Protein AF-A0A9X8VGJ8-F1 (afdb_monomer_lite)

Structure (mmCIF, N/CA/C/O backbone):
data_AF-A0A9X8VGJ8-F1
#
_entry.id   AF-A0A9X8VGJ8-F1
#
loop_
_atom_site.group_PDB
_atom_site.id
_atom_site.type_symbol
_atom_site.label_atom_id
_atom_site.label_alt_id
_atom_site.label_comp_id
_atom_site.label_asym_id
_atom_site.label_entity_id
_atom_site.label_seq_id
_atom_site.pdbx_PDB_ins_code
_atom_site.Cartn_x
_atom_site.Cartn_y
_atom_site.Cartn_z
_atom_site.occupancy
_atom_site.B_iso_or_equiv
_atom_site.auth_seq_id
_atom_site.auth_comp_id
_atom_site.auth_asym_id
_atom_site.auth_atom_id
_atom_site.pdbx_PDB_model_num
ATOM 1 N N . MET A 1 1 ? 2.214 6.310 29.631 1.00 64.81 1 MET A N 1
ATOM 2 C CA . MET A 1 1 ? 1.521 5.006 29.711 1.00 64.81 1 MET A CA 1
ATOM 3 C C . MET A 1 1 ? 2.433 3.961 29.096 1.00 64.81 1 MET A C 1
ATOM 5 O O . MET A 1 1 ? 3.035 4.258 28.072 1.00 64.81 1 MET A O 1
ATOM 9 N N . ALA A 1 2 ? 2.608 2.806 29.738 1.00 85.56 2 ALA A N 1
ATOM 10 C CA . ALA A 1 2 ? 3.353 1.699 29.140 1.00 85.56 2 ALA A CA 1
ATOM 11 C C . ALA A 1 2 ? 2.521 1.078 28.006 1.00 85.56 2 ALA A C 1
ATOM 13 O O . ALA A 1 2 ? 1.296 1.020 28.109 1.00 85.56 2 ALA A O 1
ATOM 14 N N . TYR A 1 3 ? 3.177 0.649 26.930 1.00 93.31 3 TYR A N 1
ATOM 15 C CA . TYR A 1 3 ? 2.526 -0.072 25.838 1.00 93.31 3 TYR A CA 1
ATOM 16 C C . TYR A 1 3 ? 1.927 -1.393 26.347 1.00 93.31 3 TYR A C 1
ATOM 18 O O . TYR A 1 3 ? 2.556 -2.094 27.139 1.00 93.31 3 TYR A O 1
ATOM 26 N N . THR A 1 4 ? 0.728 -1.736 25.873 1.00 94.81 4 THR A N 1
ATOM 27 C CA . THR A 1 4 ? 0.094 -3.040 26.097 1.00 94.81 4 THR A CA 1
ATOM 28 C C . THR A 1 4 ? -0.448 -3.576 24.779 1.00 94.81 4 THR A C 1
ATOM 30 O O . THR A 1 4 ? -1.025 -2.826 23.993 1.00 94.81 4 THR A O 1
ATOM 33 N N . THR A 1 5 ? -0.276 -4.876 24.540 1.00 94.94 5 THR A N 1
ATOM 34 C CA . THR A 1 5 ? -0.830 -5.553 23.359 1.00 94.94 5 THR A CA 1
ATOM 35 C C . THR A 1 5 ? -2.348 -5.703 23.440 1.00 94.94 5 THR A C 1
ATOM 37 O O . THR A 1 5 ? -3.003 -5.766 22.406 1.00 94.94 5 THR A O 1
ATOM 40 N N . PHE A 1 6 ? -2.915 -5.749 24.651 1.00 95.50 6 PHE A N 1
ATOM 41 C CA . PHE A 1 6 ? -4.356 -5.830 24.871 1.00 95.50 6 PHE A CA 1
ATOM 42 C C . PHE A 1 6 ? -4.747 -5.069 26.141 1.00 95.50 6 PHE A C 1
ATOM 44 O O . PHE A 1 6 ? -4.444 -5.483 27.264 1.00 95.50 6 PHE A O 1
ATOM 51 N N . SER A 1 7 ? -5.430 -3.936 25.979 1.00 95.06 7 SER A N 1
ATOM 52 C CA . SER A 1 7 ? -5.953 -3.172 27.114 1.00 95.06 7 SER A CA 1
ATOM 53 C C . SER A 1 7 ? -7.246 -3.792 27.652 1.00 95.06 7 SER A C 1
ATOM 55 O O . SER A 1 7 ? -8.221 -3.946 26.919 1.00 95.06 7 SER A O 1
ATOM 57 N N . GLN A 1 8 ? -7.279 -4.100 28.952 1.00 94.88 8 GLN A N 1
ATOM 58 C CA . GLN A 1 8 ? -8.460 -4.662 29.625 1.00 94.88 8 GLN A CA 1
ATOM 59 C C . GLN A 1 8 ? -9.544 -3.610 29.925 1.00 94.88 8 GLN A C 1
ATOM 61 O O . GLN A 1 8 ? -10.682 -3.961 30.235 1.00 94.88 8 GLN A O 1
ATOM 66 N N . THR A 1 9 ? -9.213 -2.319 29.832 1.00 94.50 9 THR A N 1
ATOM 67 C CA . THR A 1 9 ? -10.160 -1.227 30.072 1.00 94.50 9 THR A CA 1
ATOM 68 C C . THR A 1 9 ? -11.152 -1.130 28.917 1.00 94.50 9 THR A C 1
ATOM 70 O O . THR A 1 9 ? -10.761 -0.946 27.762 1.00 94.50 9 THR A O 1
ATOM 73 N N . LYS A 1 10 ? -12.450 -1.210 29.227 1.00 95.50 10 LYS A N 1
ATOM 74 C CA . LYS A 1 10 ? -13.520 -0.951 28.258 1.00 95.50 10 LYS A CA 1
ATOM 75 C C . LYS A 1 10 ? -13.559 0.545 27.932 1.00 95.50 10 LYS A C 1
ATOM 77 O O . LYS A 1 10 ? -13.861 1.348 28.809 1.00 95.50 10 LYS A O 1
ATOM 82 N N . ASN A 1 11 ? -13.299 0.899 26.679 1.00 95.50 11 ASN A N 1
ATOM 83 C CA . ASN A 1 11 ? -13.328 2.269 26.169 1.00 95.50 11 ASN A CA 1
ATOM 84 C C . ASN A 1 11 ? -14.272 2.401 24.959 1.00 95.50 11 ASN A C 1
ATOM 86 O O . ASN A 1 11 ? -14.650 1.401 2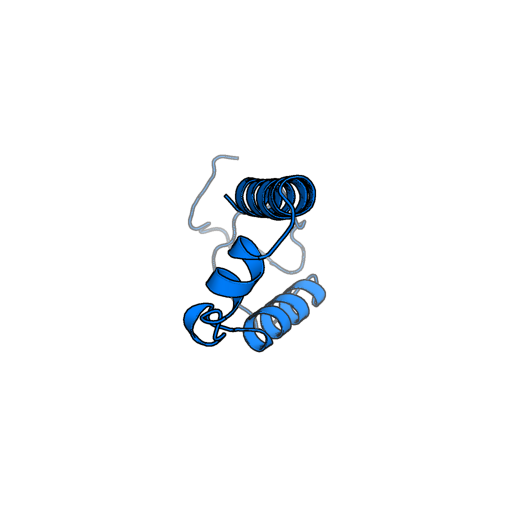4.347 1.00 95.50 11 ASN A O 1
ATOM 90 N N . ASP A 1 12 ? -14.664 3.635 24.627 1.00 96.25 12 ASP A N 1
ATOM 91 C CA . ASP A 1 12 ? -15.393 3.942 23.391 1.00 96.25 12 ASP A CA 1
ATOM 92 C C . ASP A 1 12 ? -14.402 4.327 22.286 1.00 96.25 12 ASP A C 1
ATOM 94 O O . ASP A 1 12 ? -13.850 5.429 22.259 1.00 96.25 12 ASP A O 1
ATOM 98 N N . GLN A 1 13 ? -14.196 3.398 21.354 1.00 96.62 13 GLN A N 1
ATOM 99 C CA . GLN A 1 13 ? -13.252 3.531 20.246 1.00 96.62 13 GLN A CA 1
ATOM 100 C C . GLN A 1 13 ? -13.609 4.683 19.285 1.00 96.62 13 GLN A C 1
ATOM 102 O O . GLN A 1 13 ? -12.729 5.178 18.583 1.00 96.62 13 GLN A O 1
ATOM 107 N N . LEU A 1 14 ? -14.865 5.151 19.263 1.00 97.00 14 LEU A N 1
ATOM 108 C CA . LEU A 1 14 ? -15.285 6.282 18.425 1.00 97.00 14 LEU A CA 1
ATOM 109 C C . LEU A 1 14 ? -14.867 7.640 19.013 1.00 97.00 14 LEU A C 1
ATOM 111 O O . LEU A 1 14 ? -14.837 8.643 18.297 1.00 97.00 14 LEU A O 1
ATOM 115 N N . GLN A 1 15 ? -14.504 7.687 20.298 1.00 97.31 15 GLN A N 1
ATOM 116 C CA . GLN A 1 15 ? -14.099 8.917 20.985 1.00 97.31 15 GLN A CA 1
ATOM 117 C C . GLN A 1 15 ? -12.580 9.055 21.132 1.00 97.31 15 GLN A C 1
ATOM 119 O O . GLN A 1 15 ? -12.084 10.181 21.191 1.00 97.31 15 GLN A O 1
ATOM 124 N N . GLU A 1 16 ? -11.823 7.959 21.070 1.00 96.81 16 GLU A N 1
ATOM 125 C CA . GLU A 1 16 ? -10.354 7.966 21.176 1.00 96.81 16 GLU A CA 1
ATOM 126 C C . GLU A 1 16 ? -9.673 8.846 20.108 1.00 96.81 16 GLU A C 1
ATOM 128 O O . GLU A 1 16 ? -10.098 8.858 18.947 1.00 96.81 16 GLU A O 1
ATOM 133 N N . PRO A 1 17 ? -8.607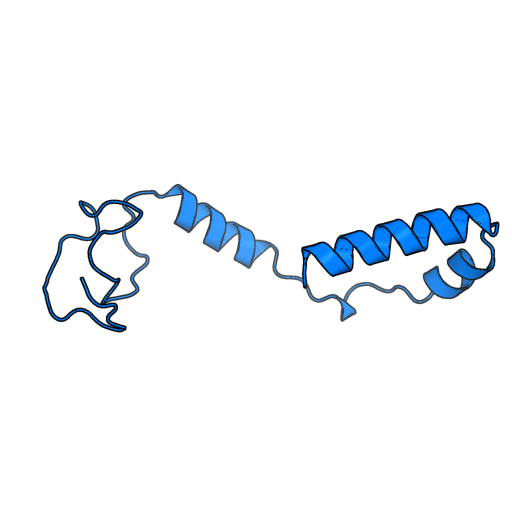 9.595 20.439 1.00 97.25 17 PRO A N 1
ATOM 134 C CA . PRO A 1 17 ? -7.782 10.249 19.426 1.00 97.25 17 PRO A CA 1
ATOM 135 C C . PRO A 1 17 ? -7.089 9.202 18.537 1.00 97.25 17 PRO A C 1
ATOM 137 O O . PRO A 1 17 ? -6.817 8.089 18.975 1.00 97.25 17 PRO A O 1
ATOM 140 N N . MET A 1 18 ? -6.751 9.570 17.294 1.00 97.12 18 MET A N 1
ATOM 141 C CA . MET A 1 18 ? -6.060 8.656 16.365 1.00 97.12 18 MET A CA 1
ATOM 142 C C . MET A 1 18 ? -4.720 8.144 16.912 1.00 97.12 18 MET A C 1
ATOM 144 O O . MET A 1 18 ? -4.322 7.018 16.635 1.00 97.12 18 MET A O 1
ATOM 148 N N . PHE A 1 19 ? -4.026 8.978 17.686 1.00 97.00 19 PHE A N 1
ATOM 149 C CA . PHE A 1 19 ? -2.712 8.680 18.238 1.00 97.00 19 PHE A CA 1
ATOM 150 C C . P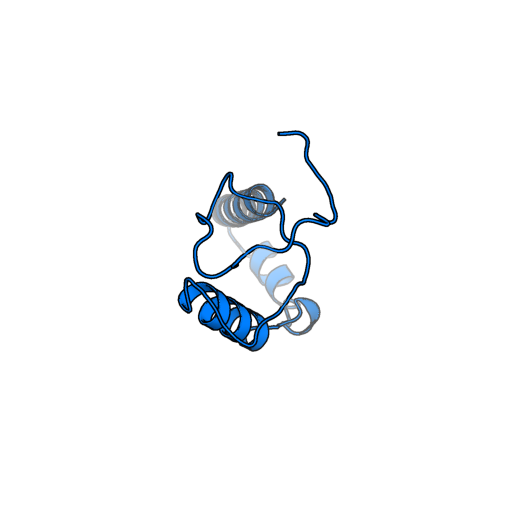HE A 1 19 ? -2.689 8.980 19.732 1.00 97.00 19 PHE A C 1
ATOM 152 O O . PHE A 1 19 ? -3.397 9.867 20.208 1.00 97.00 19 PHE A O 1
ATOM 159 N N . PHE A 1 20 ? -1.831 8.260 20.456 1.00 95.00 20 PHE A N 1
ATOM 160 C CA . PHE A 1 20 ? -1.545 8.469 21.882 1.00 95.00 20 PHE A CA 1
ATOM 161 C C . PHE A 1 20 ? -2.732 8.260 22.847 1.00 95.00 20 PHE A C 1
ATOM 163 O O . PHE A 1 20 ? -2.609 8.578 24.030 1.00 95.00 20 PHE A O 1
ATOM 170 N N . GLY A 1 21 ? -3.850 7.704 22.365 1.00 94.12 21 GLY A N 1
ATOM 171 C CA . GLY A 1 21 ? -4.955 7.206 23.188 1.00 94.12 21 GLY A CA 1
ATOM 172 C C . GLY A 1 21 ? -4.669 5.828 23.793 1.00 94.12 21 GLY A C 1
ATOM 173 O O . GLY A 1 21 ? -3.521 5.373 23.858 1.00 94.12 21 GLY A O 1
ATOM 174 N N . GLN A 1 22 ? -5.723 5.141 24.227 1.00 94.81 22 GLN A N 1
ATOM 175 C CA . GLN A 1 22 ? -5.603 3.765 24.711 1.00 94.81 22 GLN A CA 1
ATOM 176 C C . GLN A 1 22 ? -5.230 2.806 23.563 1.00 94.81 22 GLN A C 1
ATOM 178 O O . GLN A 1 22 ? -5.795 2.883 22.474 1.00 94.81 22 GLN A O 1
ATOM 183 N N . SER A 1 23 ? -4.307 1.865 23.799 1.00 94.88 23 SER A N 1
ATOM 184 C CA . SER A 1 23 ? -3.984 0.820 22.816 1.00 94.88 23 SER A CA 1
ATOM 185 C C . SER A 1 23 ? -5.222 -0.012 22.455 1.00 94.88 23 SER A C 1
ATOM 187 O O . SER A 1 23 ? -6.047 -0.323 23.322 1.00 94.88 23 SER A O 1
ATOM 189 N N . VAL A 1 24 ? -5.338 -0.382 21.176 1.00 95.25 24 VAL A N 1
ATOM 190 C CA . VAL A 1 24 ? -6.468 -1.158 20.644 1.00 95.25 24 VAL A CA 1
ATOM 191 C C . VAL A 1 24 ? -6.574 -2.504 21.369 1.00 95.25 24 VAL A C 1
ATOM 193 O O . VAL A 1 24 ? -5.576 -3.182 21.587 1.00 95.25 24 VAL A O 1
ATOM 196 N N . ASN A 1 25 ? -7.795 -2.879 21.753 1.00 94.12 25 ASN A N 1
ATOM 197 C CA . ASN A 1 25 ? -8.121 -4.155 22.391 1.00 94.12 25 ASN A CA 1
ATOM 198 C C . ASN A 1 25 ? -8.795 -5.113 21.396 1.00 94.12 25 ASN A C 1
ATOM 200 O O . ASN A 1 25 ? -8.201 -6.104 20.985 1.00 94.12 25 ASN A O 1
ATOM 204 N N . VAL A 1 26 ? -10.018 -4.807 20.967 1.00 95.88 26 VAL A N 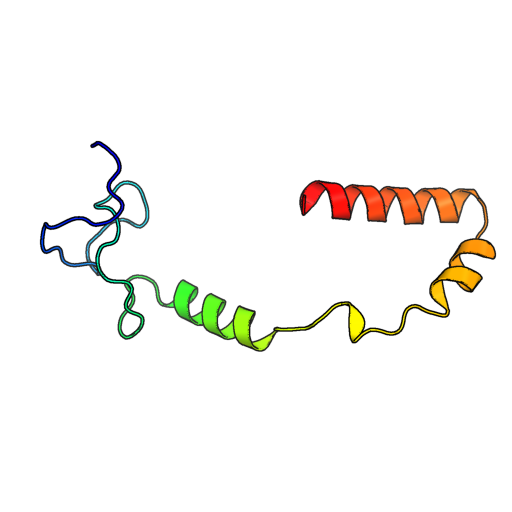1
ATOM 205 C CA . VAL A 1 26 ? -10.766 -5.573 19.966 1.00 95.88 26 VAL A CA 1
ATOM 206 C C . VAL A 1 26 ? -10.541 -4.949 18.592 1.00 95.88 26 VAL A C 1
ATOM 208 O O . VAL A 1 26 ? -10.901 -3.790 18.380 1.00 95.88 26 VAL A O 1
ATOM 211 N N . ALA A 1 27 ? -9.992 -5.727 17.659 1.00 96.38 27 ALA A N 1
ATOM 212 C CA . ALA A 1 27 ? -9.946 -5.374 16.243 1.00 96.38 27 ALA A CA 1
ATOM 213 C C . ALA A 1 27 ? -11.319 -5.647 15.603 1.00 96.38 27 ALA A C 1
ATOM 215 O O . ALA A 1 27 ? -11.677 -6.801 15.367 1.00 96.38 27 ALA A O 1
ATOM 216 N N . ARG A 1 28 ? -12.102 -4.589 15.374 1.00 95.50 28 ARG A N 1
ATOM 217 C CA . ARG A 1 28 ? -13.443 -4.634 14.767 1.00 95.50 28 ARG A CA 1
ATOM 218 C C . ARG A 1 28 ? -13.528 -3.660 13.590 1.00 95.50 28 ARG A C 1
ATOM 220 O O . ARG A 1 28 ? -12.848 -2.639 13.609 1.00 95.50 28 ARG A O 1
ATOM 227 N N . PHE A 1 29 ? -14.380 -3.973 12.616 1.00 96.81 29 PHE A N 1
ATOM 228 C CA . PHE A 1 29 ? -14.483 -3.263 11.329 1.00 96.81 29 PHE A CA 1
ATOM 229 C C . PHE A 1 29 ? -15.934 -2.895 10.963 1.00 96.81 29 PHE A C 1
ATOM 231 O O . PHE A 1 29 ? -16.234 -2.518 9.840 1.00 96.81 29 PHE A O 1
ATOM 238 N N . ASP A 1 30 ? -16.869 -3.024 11.904 1.00 96.75 30 ASP A N 1
ATOM 239 C CA . ASP A 1 30 ? -18.291 -2.723 11.701 1.00 96.75 30 ASP A CA 1
ATOM 240 C C . ASP A 1 30 ? -18.648 -1.244 11.945 1.00 96.75 30 ASP A C 1
ATOM 242 O O . ASP A 1 30 ? -19.720 -0.796 11.548 1.00 96.75 30 ASP A O 1
ATOM 246 N N . GLN A 1 31 ? -17.762 -0.481 12.594 1.00 96.12 31 GLN A N 1
ATOM 247 C CA . GLN A 1 31 ? -17.908 0.956 12.843 1.00 96.12 31 GLN A CA 1
ATOM 248 C C . GLN A 1 31 ? -16.534 1.635 12.902 1.00 96.12 31 GLN A C 1
ATOM 250 O O . GLN A 1 31 ? -15.581 1.071 13.442 1.00 96.12 31 GLN A O 1
ATOM 255 N N . GLN A 1 32 ? -16.430 2.868 12.401 1.00 97.00 32 GLN A N 1
ATOM 256 C CA . GLN A 1 32 ? -15.170 3.613 12.353 1.00 97.00 32 GLN A CA 1
ATOM 257 C C . GLN A 1 32 ? -15.353 5.058 12.812 1.00 97.00 32 GLN A C 1
ATOM 259 O O . GLN A 1 32 ? -16.291 5.740 12.409 1.00 97.00 32 GLN A O 1
ATOM 264 N N . LYS A 1 33 ? -14.388 5.572 13.585 1.00 97.38 33 LYS A N 1
ATOM 265 C CA . LYS A 1 33 ? -14.283 7.016 13.855 1.00 97.38 33 LYS A CA 1
ATOM 266 C C . LYS A 1 33 ? -13.959 7.809 12.582 1.00 97.38 33 LYS A C 1
ATOM 268 O O . LYS A 1 33 ? -14.436 8.923 12.390 1.00 97.38 33 LYS A O 1
ATOM 273 N N . HIS A 1 34 ? -13.128 7.223 11.719 1.00 98.00 34 HIS A N 1
ATOM 274 C CA . HIS A 1 34 ? -12.693 7.796 10.451 1.00 98.00 34 HIS A CA 1
ATOM 275 C C . HIS A 1 34 ? -12.859 6.754 9.336 1.00 98.00 34 HIS A C 1
ATOM 277 O O . HIS A 1 34 ? -11.964 5.946 9.098 1.00 98.00 34 HIS A O 1
ATOM 283 N N . GLU A 1 35 ? -13.995 6.792 8.634 1.00 97.69 35 GLU A N 1
ATOM 284 C CA . GLU A 1 35 ? -14.345 5.842 7.559 1.00 97.69 35 GLU A CA 1
ATOM 285 C C . GLU A 1 35 ? -13.317 5.767 6.418 1.00 97.69 35 GLU A C 1
ATOM 287 O O . GLU A 1 35 ? -13.277 4.786 5.681 1.00 97.69 35 GLU A O 1
ATOM 292 N N . ILE A 1 36 ? -12.487 6.802 6.237 1.00 98.25 36 ILE A N 1
ATOM 293 C CA . ILE A 1 36 ? -11.467 6.823 5.181 1.00 98.25 36 ILE A CA 1
ATOM 294 C C . ILE A 1 36 ? -10.482 5.657 5.306 1.00 98.25 36 ILE A C 1
ATOM 296 O O . ILE A 1 36 ? -10.065 5.120 4.286 1.00 98.25 36 ILE A O 1
ATOM 300 N N . PHE A 1 37 ? -10.145 5.227 6.524 1.00 98.25 37 PHE A N 1
ATOM 301 C CA . PHE A 1 37 ? -9.223 4.108 6.707 1.00 98.25 37 PHE A CA 1
ATOM 302 C C . PHE A 1 37 ? -9.854 2.777 6.297 1.00 98.25 37 PHE A C 1
ATOM 304 O O . PHE A 1 37 ? -9.173 1.986 5.658 1.00 98.25 37 PHE A O 1
ATOM 311 N N . GLU A 1 38 ? -11.150 2.569 6.553 1.00 98.00 38 GLU A N 1
ATOM 312 C CA . GLU A 1 38 ? -11.871 1.389 6.047 1.00 98.00 38 GLU A CA 1
ATOM 313 C C . GLU A 1 38 ? -11.881 1.379 4.517 1.00 98.00 38 GLU A C 1
ATOM 315 O O . GLU A 1 38 ? -11.468 0.407 3.891 1.00 98.00 38 GLU A O 1
ATOM 320 N N . LYS A 1 39 ? -12.235 2.516 3.902 1.00 98.12 39 LYS A N 1
ATOM 321 C CA . LYS A 1 39 ? -12.246 2.663 2.439 1.00 98.12 39 LYS A CA 1
ATOM 322 C C . LYS A 1 39 ? -10.869 2.398 1.828 1.00 98.12 39 LYS A C 1
ATOM 324 O O . LYS A 1 39 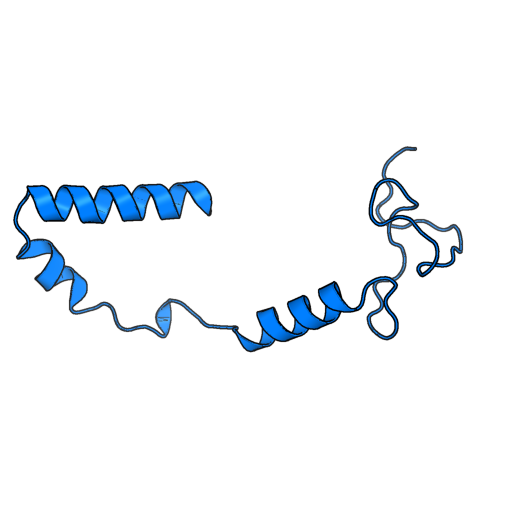? -10.782 1.792 0.765 1.00 98.12 39 LYS A O 1
ATOM 329 N N . LEU A 1 40 ? -9.792 2.846 2.477 1.00 98.62 40 LEU A N 1
ATOM 330 C CA . LEU A 1 40 ? -8.422 2.577 2.033 1.00 98.62 40 LEU A CA 1
ATOM 331 C C . LEU A 1 40 ? -8.037 1.103 2.205 1.00 98.62 40 LEU A C 1
ATOM 333 O O . LEU A 1 40 ? -7.390 0.565 1.312 1.00 98.62 40 LEU A O 1
ATOM 337 N N . ILE A 1 41 ? -8.452 0.442 3.290 1.00 98.25 41 ILE A N 1
ATOM 338 C CA . ILE A 1 41 ? -8.221 -0.996 3.509 1.00 98.25 41 ILE A CA 1
ATOM 339 C C . ILE A 1 41 ? -8.917 -1.812 2.418 1.00 98.25 41 ILE A C 1
ATOM 341 O O . ILE A 1 41 ? -8.260 -2.593 1.730 1.00 98.25 41 ILE A O 1
ATOM 345 N N . GLU A 1 42 ? -10.214 -1.589 2.196 1.00 98.00 42 GLU A N 1
ATOM 346 C CA . GLU A 1 42 ? -10.973 -2.261 1.135 1.00 98.00 42 GLU A CA 1
ATOM 347 C C . GLU A 1 42 ? -10.345 -2.015 -0.238 1.00 98.00 42 GLU A C 1
ATOM 349 O O . GLU A 1 42 ? -10.193 -2.939 -1.043 1.00 98.00 42 GLU A O 1
ATOM 354 N N . LYS A 1 43 ? -9.923 -0.772 -0.505 1.00 97.94 43 LYS A N 1
ATOM 355 C CA . LYS A 1 43 ? -9.292 -0.423 -1.775 1.00 97.94 43 LYS A CA 1
ATOM 356 C C . LYS A 1 43 ? -7.938 -1.107 -1.951 1.00 97.94 43 LYS A C 1
ATOM 358 O O . LYS A 1 43 ? -7.685 -1.641 -3.030 1.00 97.94 43 LYS A O 1
ATOM 363 N N . GLN A 1 44 ? -7.105 -1.141 -0.916 1.00 97.62 44 GLN A N 1
ATOM 364 C CA . GLN A 1 44 ? -5.806 -1.812 -0.945 1.00 97.62 44 GLN A CA 1
ATOM 365 C C . GLN A 1 44 ? -5.965 -3.321 -1.167 1.00 97.62 44 GLN A C 1
ATOM 367 O O . GLN A 1 44 ? -5.249 -3.891 -1.987 1.00 97.62 44 GLN A O 1
ATOM 372 N N . LEU A 1 45 ? -6.939 -3.955 -0.505 1.00 97.38 45 LEU A N 1
ATOM 373 C CA . LEU A 1 45 ? -7.282 -5.362 -0.735 1.00 97.38 45 LEU A CA 1
ATOM 374 C C . LEU A 1 45 ? -7.780 -5.595 -2.168 1.00 97.38 45 LEU A C 1
ATOM 376 O O . LEU A 1 45 ? -7.400 -6.581 -2.795 1.00 97.38 45 LEU A O 1
ATOM 380 N N . SER A 1 46 ? -8.573 -4.669 -2.720 1.00 97.56 46 SER A N 1
ATOM 381 C CA . SER A 1 46 ? -9.055 -4.751 -4.109 1.00 97.56 46 SER A CA 1
ATOM 382 C C . SER A 1 46 ? -7.942 -4.648 -5.158 1.00 97.56 46 SER A C 1
ATOM 384 O O . SER A 1 46 ? -8.137 -5.062 -6.297 1.00 97.56 46 SER A O 1
ATOM 386 N N . PHE A 1 47 ? -6.787 -4.093 -4.783 1.00 97.88 47 PHE A N 1
ATOM 387 C CA . PHE A 1 47 ? -5.604 -3.959 -5.630 1.00 97.88 47 PHE A CA 1
ATOM 388 C C . PHE A 1 47 ? -4.570 -5.059 -5.401 1.00 97.88 47 PHE A C 1
ATOM 390 O O . PHE A 1 47 ? -3.441 -4.922 -5.859 1.00 97.88 47 PHE A O 1
ATOM 397 N N . PHE A 1 48 ? -4.918 -6.140 -4.702 1.00 97.19 48 PHE A N 1
ATOM 398 C CA . PHE A 1 48 ? -4.009 -7.266 -4.540 1.00 97.19 48 PHE A CA 1
ATOM 399 C C . PHE A 1 48 ? -3.556 -7.809 -5.906 1.00 97.19 48 PHE A C 1
ATOM 401 O O . PHE A 1 48 ? -4.376 -8.174 -6.746 1.00 97.19 48 PHE A O 1
ATOM 408 N N . TRP A 1 49 ? -2.241 -7.863 -6.104 1.00 97.94 49 TRP A N 1
ATOM 409 C CA . TRP A 1 49 ? -1.579 -8.411 -7.285 1.00 97.94 49 TRP A CA 1
ATOM 410 C C . TRP A 1 49 ? -0.303 -9.122 -6.844 1.00 97.94 49 TRP A C 1
ATOM 412 O O . TRP A 1 49 ? 0.239 -8.823 -5.772 1.00 97.94 49 TRP A O 1
ATOM 422 N N . ARG A 1 50 ? 0.187 -10.061 -7.655 1.00 97.56 50 ARG A N 1
ATOM 423 C CA . ARG A 1 50 ? 1.449 -10.751 -7.372 1.00 97.56 50 ARG A CA 1
ATOM 424 C C . ARG A 1 50 ? 2.504 -10.408 -8.425 1.00 97.56 50 ARG A C 1
ATOM 426 O O . ARG A 1 50 ? 2.193 -10.475 -9.611 1.00 97.56 50 ARG A O 1
ATOM 433 N N . PRO A 1 51 ? 3.760 -10.116 -8.039 1.00 97.31 51 PRO A N 1
ATOM 434 C CA . PRO A 1 51 ? 4.820 -9.796 -8.997 1.00 97.31 51 PRO A CA 1
ATOM 435 C C . PRO A 1 51 ? 5.034 -10.857 -10.075 1.00 97.31 51 PRO A C 1
ATOM 437 O O . PRO A 1 51 ? 5.256 -10.520 -11.233 1.00 97.31 51 PRO A O 1
ATOM 440 N N . GLU A 1 52 ? 4.904 -12.138 -9.719 1.00 96.62 52 GLU A N 1
ATOM 441 C CA . GLU A 1 52 ? 5.093 -13.252 -10.657 1.00 96.62 52 GLU A CA 1
ATOM 442 C C . GLU A 1 52 ? 4.000 -13.348 -11.738 1.00 96.62 52 GLU A C 1
ATOM 444 O O . GLU A 1 52 ? 4.143 -14.127 -12.679 1.00 96.62 52 GL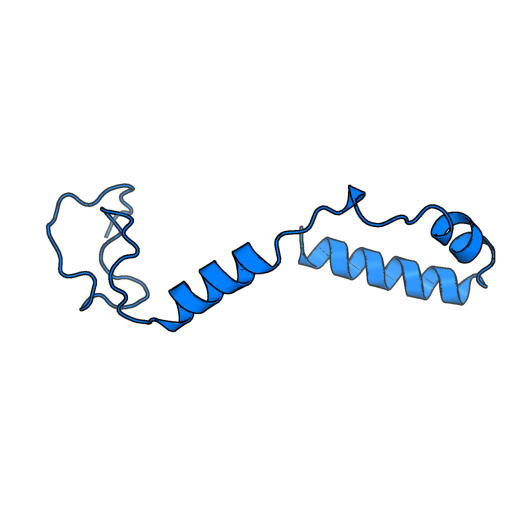U A O 1
ATOM 449 N N . GLU A 1 53 ? 2.904 -12.590 -11.614 1.00 96.50 53 GLU A N 1
ATOM 450 C CA . GLU A 1 53 ? 1.827 -12.530 -12.613 1.00 96.50 53 GLU A CA 1
ATOM 451 C C . GLU A 1 53 ? 2.182 -11.621 -13.802 1.00 96.50 53 GLU A C 1
ATOM 453 O O . GLU A 1 53 ? 1.505 -11.668 -14.831 1.00 96.50 53 GLU A O 1
ATOM 458 N N . VAL A 1 54 ? 3.244 -10.814 -13.690 1.00 97.00 54 VAL A N 1
ATOM 459 C CA . VAL A 1 54 ? 3.719 -9.915 -14.749 1.00 97.00 54 VAL A CA 1
ATOM 460 C C . VAL A 1 54 ? 4.920 -10.543 -15.461 1.00 97.00 54 VAL A C 1
ATOM 462 O O . VAL A 1 54 ? 5.973 -10.758 -14.863 1.00 97.00 54 VAL A O 1
ATOM 465 N N . ASP A 1 55 ? 4.776 -10.829 -16.758 1.00 97.31 55 ASP A N 1
ATOM 466 C CA . ASP A 1 55 ? 5.878 -11.336 -17.582 1.00 97.31 55 ASP A CA 1
ATOM 467 C C . ASP A 1 55 ? 6.896 -10.225 -17.887 1.00 97.31 55 ASP A C 1
ATOM 469 O O . ASP A 1 55 ? 6.590 -9.264 -18.589 1.00 97.31 55 ASP A O 1
ATOM 473 N N . VAL A 1 56 ? 8.118 -10.400 -17.380 1.00 97.12 56 VAL A N 1
ATOM 474 C CA . VAL A 1 56 ? 9.277 -9.506 -17.576 1.00 97.12 56 VAL A CA 1
ATOM 475 C C . VAL A 1 56 ? 10.403 -10.182 -18.371 1.00 97.12 56 VAL A C 1
ATOM 477 O O . VAL A 1 56 ? 11.570 -9.789 -18.310 1.00 97.12 56 VAL A O 1
ATOM 480 N N . SER A 1 57 ? 10.100 -11.258 -19.104 1.00 95.38 57 SER A N 1
ATOM 481 C CA . SER A 1 57 ? 11.109 -12.043 -19.832 1.00 95.38 57 SER A CA 1
ATOM 482 C C . SER A 1 57 ? 11.852 -11.237 -20.907 1.00 95.38 57 SER A C 1
ATOM 484 O O . SER A 1 57 ? 13.035 -11.494 -21.163 1.00 95.38 57 SER A O 1
ATOM 486 N N . ARG A 1 58 ? 11.188 -10.246 -21.516 1.00 96.44 58 ARG A N 1
ATOM 487 C CA . ARG A 1 58 ? 11.765 -9.374 -22.554 1.00 96.44 58 ARG A CA 1
ATOM 488 C C . ARG A 1 58 ? 12.665 -8.279 -21.994 1.00 96.44 58 ARG A C 1
ATOM 490 O O . ARG A 1 58 ? 13.669 -7.965 -22.632 1.00 96.44 58 ARG A O 1
ATOM 497 N N . ASP A 1 59 ? 12.396 -7.802 -20.781 1.00 97.00 59 ASP A N 1
ATOM 498 C CA . ASP A 1 59 ? 13.129 -6.711 -20.129 1.00 97.00 59 ASP A CA 1
ATOM 499 C C . ASP A 1 59 ? 14.635 -6.979 -20.054 1.00 97.00 59 ASP A C 1
ATOM 501 O O . ASP A 1 59 ? 15.447 -6.060 -20.143 1.00 97.00 59 ASP A O 1
ATOM 505 N N . ARG A 1 60 ? 15.046 -8.251 -19.958 1.00 95.06 60 ARG A N 1
ATOM 506 C CA . ARG A 1 60 ? 16.465 -8.624 -19.993 1.00 95.06 60 ARG A CA 1
ATOM 507 C C . ARG A 1 60 ? 17.131 -8.264 -21.322 1.00 95.06 60 ARG A C 1
ATOM 509 O O . ARG A 1 60 ? 18.270 -7.803 -21.311 1.00 95.06 60 ARG A O 1
ATOM 516 N N . ILE A 1 61 ? 16.473 -8.542 -22.447 1.00 97.06 61 ILE A N 1
ATOM 517 C CA . ILE A 1 61 ? 17.009 -8.259 -23.785 1.00 97.06 61 ILE A CA 1
ATOM 518 C C . ILE A 1 61 ? 17.025 -6.747 -23.996 1.00 97.06 61 ILE A C 1
ATOM 520 O O . ILE A 1 61 ? 18.059 -6.203 -24.387 1.00 97.06 61 ILE A O 1
ATOM 524 N N . ASP A 1 62 ? 15.926 -6.081 -23.646 1.00 97.75 62 ASP A N 1
ATOM 525 C CA . ASP A 1 62 ? 15.776 -4.637 -23.807 1.00 97.75 62 ASP A CA 1
ATOM 526 C C . ASP A 1 62 ? 16.824 -3.887 -22.980 1.00 97.75 62 ASP A C 1
ATOM 528 O O . ASP A 1 62 ? 17.584 -3.092 -23.531 1.00 97.75 62 ASP A O 1
ATOM 532 N N . TYR A 1 63 ? 16.987 -4.233 -21.698 1.00 97.94 63 TYR A N 1
ATOM 533 C CA . TYR A 1 63 ? 18.007 -3.634 -20.836 1.00 97.94 63 TYR A CA 1
ATOM 534 C C . TYR A 1 63 ? 19.431 -3.842 -21.366 1.00 97.94 63 TYR A C 1
ATOM 536 O O . TYR A 1 63 ? 20.283 -2.971 -21.206 1.00 97.94 63 TYR A O 1
ATOM 544 N N . GLN A 1 64 ? 19.725 -4.977 -22.011 1.00 96.88 64 GLN A N 1
ATOM 545 C CA . GLN A 1 64 ? 21.047 -5.204 -22.602 1.00 96.88 64 GLN A CA 1
ATOM 546 C C . GLN A 1 64 ? 21.286 -4.377 -23.868 1.00 96.88 64 GLN A C 1
ATOM 548 O O . GLN A 1 64 ? 22.432 -3.982 -24.098 1.00 96.88 64 GLN A O 1
ATOM 553 N N . ALA A 1 65 ? 20.233 -4.098 -24.638 1.00 97.94 65 ALA A N 1
ATOM 554 C CA . ALA A 1 65 ? 20.285 -3.298 -25.858 1.00 97.94 65 ALA A CA 1
ATOM 555 C C . ALA A 1 65 ? 20.391 -1.781 -25.603 1.00 97.94 65 ALA A C 1
ATOM 557 O O . ALA A 1 65 ? 20.810 -1.052 -26.503 1.00 97.94 65 ALA A O 1
ATOM 558 N N . LEU A 1 66 ? 20.050 -1.304 -24.399 1.00 97.94 66 LEU A N 1
ATOM 559 C CA . LEU A 1 66 ? 20.154 0.114 -24.040 1.00 97.94 66 LEU A CA 1
ATOM 560 C C . LEU A 1 66 ? 21.605 0.639 -24.119 1.00 97.94 66 LEU A C 1
ATOM 562 O O . LEU A 1 66 ? 22.548 -0.076 -23.762 1.00 97.94 66 LEU A O 1
ATOM 566 N N . PRO A 1 67 ? 21.811 1.912 -24.495 1.00 98.31 67 PRO A N 1
ATOM 567 C CA . PRO A 1 67 ? 23.072 2.613 -24.279 1.00 98.31 67 PRO A CA 1
ATOM 568 C C . PRO A 1 67 ? 23.472 2.643 -22.796 1.00 98.31 67 PRO A C 1
ATOM 570 O O . PRO A 1 67 ? 22.624 2.686 -21.907 1.00 98.31 67 PRO A O 1
ATOM 573 N N . GLU A 1 68 ? 24.775 2.707 -22.509 1.00 98.19 68 GLU A N 1
ATOM 574 C CA . GLU A 1 68 ? 25.290 2.627 -21.129 1.00 98.19 68 GLU A CA 1
ATOM 575 C C . GLU A 1 68 ? 24.715 3.704 -20.190 1.00 98.19 68 GLU A C 1
ATOM 577 O O . GLU A 1 68 ? 24.400 3.434 -19.033 1.00 98.19 68 GLU A O 1
ATOM 582 N N . HIS A 1 69 ? 24.514 4.924 -20.693 1.00 97.94 69 HIS A N 1
ATOM 583 C CA . HIS A 1 69 ? 23.930 6.004 -19.897 1.00 97.94 69 HIS A CA 1
ATOM 584 C C . HIS A 1 69 ? 22.447 5.757 -19.572 1.00 97.94 69 HIS A C 1
ATOM 586 O O . HIS A 1 69 ? 22.005 6.086 -18.473 1.00 97.94 69 HIS A O 1
ATOM 592 N N . GLU A 1 70 ? 21.687 5.128 -20.473 1.00 98.06 70 GLU A N 1
ATOM 593 C CA . GLU A 1 70 ? 20.292 4.749 -20.219 1.00 98.06 70 GLU A CA 1
ATOM 594 C C . GLU A 1 70 ? 20.204 3.586 -19.227 1.00 98.06 70 GLU A C 1
ATOM 596 O O . GLU A 1 70 ? 19.377 3.630 -18.315 1.00 98.06 70 GLU A O 1
ATOM 601 N N . LYS A 1 71 ? 21.116 2.602 -19.310 1.00 98.19 71 LYS A N 1
ATOM 602 C CA . LYS A 1 71 ? 21.242 1.546 -18.286 1.00 98.19 71 LYS A CA 1
ATOM 603 C C . LYS A 1 71 ? 21.493 2.146 -16.909 1.00 98.19 71 LYS A C 1
ATOM 605 O O . LYS A 1 71 ? 20.837 1.758 -15.941 1.00 98.19 71 LYS A O 1
ATOM 610 N N . HIS A 1 72 ? 22.409 3.114 -16.825 1.00 98.06 72 HIS A N 1
ATOM 611 C CA . HIS A 1 72 ? 22.710 3.816 -15.581 1.00 98.06 72 HIS A CA 1
ATOM 612 C C . HIS A 1 72 ? 21.482 4.538 -15.010 1.00 98.06 72 HIS A C 1
ATOM 614 O O . HIS A 1 72 ? 21.217 4.415 -13.812 1.00 98.06 72 HIS A O 1
ATOM 620 N N . ILE A 1 73 ? 20.716 5.248 -15.844 1.00 98.44 73 ILE A N 1
ATOM 621 C CA . ILE A 1 73 ? 19.475 5.919 -15.426 1.00 98.44 73 ILE A CA 1
ATOM 622 C C . ILE A 1 73 ? 18.463 4.889 -14.909 1.00 98.44 73 ILE A C 1
ATOM 624 O O . ILE A 1 73 ? 17.974 5.023 -13.784 1.00 98.44 73 ILE A O 1
ATOM 628 N N . PHE A 1 74 ? 18.198 3.838 -15.690 1.00 98.44 74 PHE A N 1
ATOM 629 C CA . PHE A 1 74 ? 17.222 2.803 -15.352 1.00 98.44 74 PHE A CA 1
ATOM 630 C C . PHE A 1 74 ? 17.555 2.123 -14.019 1.00 98.44 74 PHE A C 1
ATOM 632 O O . PHE A 1 74 ? 16.724 2.085 -13.108 1.00 98.44 74 PHE A O 1
ATOM 639 N N . ILE A 1 75 ? 18.792 1.640 -13.862 1.00 98.19 75 ILE A N 1
ATOM 640 C CA . ILE A 1 75 ? 19.181 0.897 -12.660 1.00 98.19 75 ILE A CA 1
ATOM 641 C C . ILE A 1 75 ? 19.280 1.794 -11.427 1.00 98.19 75 ILE A C 1
ATOM 643 O O . ILE A 1 75 ? 18.994 1.341 -10.322 1.00 98.19 75 ILE A O 1
ATOM 647 N N . SER A 1 76 ? 19.676 3.059 -11.584 1.00 98.31 76 SER A N 1
ATOM 648 C CA . SER A 1 76 ? 19.751 3.993 -10.456 1.00 98.31 76 SER A CA 1
ATOM 649 C C . SER A 1 76 ? 18.356 4.333 -9.938 1.00 98.31 76 SER A C 1
ATOM 651 O O . SER A 1 76 ? 18.145 4.338 -8.726 1.00 98.31 76 SER A O 1
ATOM 653 N N . ASN A 1 77 ? 17.389 4.522 -10.841 1.00 98.44 77 ASN A N 1
ATOM 654 C CA . ASN A 1 77 ? 15.991 4.711 -10.469 1.00 98.44 77 ASN A CA 1
ATOM 655 C C . ASN A 1 77 ? 15.415 3.465 -9.771 1.00 98.44 77 ASN A C 1
ATOM 657 O O . ASN A 1 77 ? 14.828 3.589 -8.698 1.00 98.44 77 ASN A O 1
ATOM 661 N N . LEU A 1 78 ? 15.650 2.263 -10.314 1.00 98.19 78 LEU A N 1
ATOM 662 C CA . LEU A 1 78 ? 15.176 1.016 -9.699 1.00 98.19 78 LEU A CA 1
ATOM 663 C C . LEU A 1 78 ? 15.789 0.777 -8.307 1.00 98.19 78 LEU A C 1
ATOM 665 O O . LEU A 1 78 ? 15.091 0.372 -7.377 1.00 98.19 78 LEU A O 1
ATOM 669 N N . LYS A 1 79 ? 17.084 1.073 -8.133 1.00 98.19 79 LYS A N 1
ATOM 670 C CA . LYS A 1 79 ? 17.755 1.007 -6.823 1.00 98.19 79 LYS A CA 1
ATOM 671 C C . LYS A 1 79 ? 17.124 1.956 -5.813 1.00 98.19 79 LYS A C 1
ATOM 673 O O . LYS A 1 79 ? 16.970 1.581 -4.657 1.00 98.19 79 LYS A O 1
ATOM 678 N N . TYR A 1 80 ? 16.772 3.168 -6.236 1.00 98.50 80 TYR A N 1
ATOM 679 C CA . TYR A 1 80 ? 16.140 4.138 -5.350 1.00 98.50 80 TYR A CA 1
ATOM 680 C C . TYR A 1 80 ? 14.727 3.705 -4.946 1.00 98.50 80 TYR A C 1
ATOM 682 O O . TYR A 1 80 ? 14.401 3.762 -3.766 1.00 98.50 80 TYR A O 1
ATOM 690 N N . GLN A 1 81 ? 13.930 3.186 -5.885 1.00 98.31 81 GLN A N 1
ATOM 691 C CA . GLN A 1 81 ? 12.620 2.594 -5.581 1.00 98.31 81 GLN A CA 1
ATOM 692 C C . GLN A 1 81 ? 12.751 1.442 -4.573 1.00 98.31 81 GLN A C 1
ATOM 694 O O . GLN A 1 81 ? 12.076 1.439 -3.552 1.00 98.31 81 GLN A O 1
ATOM 699 N N . THR A 1 82 ? 13.708 0.534 -4.795 1.00 97.75 82 THR A N 1
ATOM 700 C CA . THR A 1 82 ? 13.982 -0.582 -3.872 1.00 97.75 82 THR A CA 1
ATOM 701 C C . THR A 1 82 ? 14.390 -0.087 -2.483 1.00 97.75 82 THR A C 1
ATOM 703 O O . THR A 1 82 ? 13.943 -0.640 -1.487 1.00 97.75 82 THR A O 1
ATOM 706 N N . LEU A 1 83 ? 15.227 0.953 -2.404 1.00 97.56 83 LEU A N 1
ATOM 707 C CA . LEU A 1 83 ? 15.677 1.528 -1.136 1.00 97.56 83 LEU A CA 1
ATOM 708 C C . LEU A 1 83 ? 14.526 2.140 -0.329 1.00 97.56 83 LEU A C 1
ATOM 710 O O . LEU A 1 83 ? 14.549 2.054 0.891 1.00 97.56 83 LEU A O 1
ATOM 714 N N . LEU A 1 84 ? 13.564 2.787 -0.989 1.00 98.12 84 LEU A N 1
ATOM 715 C CA . LEU A 1 84 ? 12.434 3.426 -0.312 1.00 98.12 84 LEU A CA 1
ATOM 716 C C . LEU A 1 84 ? 11.398 2.421 0.213 1.00 98.12 84 LEU A C 1
ATOM 718 O O . LEU A 1 84 ? 10.741 2.723 1.206 1.00 98.12 84 LEU A O 1
ATOM 722 N N . ASP A 1 85 ? 11.283 1.258 -0.432 1.00 94.94 85 ASP A N 1
ATOM 723 C CA . ASP A 1 85 ? 10.369 0.178 -0.036 1.00 94.94 85 ASP A CA 1
ATOM 724 C C . ASP A 1 85 ? 11.029 -0.900 0.861 1.00 94.94 85 ASP A C 1
ATOM 726 O O . ASP A 1 85 ? 10.343 -1.831 1.286 1.00 94.94 85 ASP A O 1
ATOM 730 N N . SER A 1 86 ? 12.342 -0.801 1.141 1.00 89.69 86 SER A N 1
ATOM 731 C CA . SER A 1 86 ? 13.096 -1.701 2.048 1.00 89.69 86 SER A CA 1
ATOM 732 C C . SER A 1 86 ? 12.970 -1.291 3.513 1.00 89.69 86 SER A C 1
ATOM 734 O O . SER A 1 86 ? 12.780 -2.199 4.354 1.00 89.69 86 SER A O 1
#

Organism: Serratia marcescens (NCBI:txid615)

Secondary structure (DSSP, 8-state):
----SS--S---TTTS-SSSSPPP-S---S--SSHHHHHHHHHHHHT---GGGS--TTHHHHHHHS-HHHHHHHHHHHHHHHHHH-

pLDDT: mean 96.36, std 3.92, range [64.81, 98.62]

Foldseek 3Di:
DDDDPADPDDDDQLPADPPPGDDDHDDDDPDDNDCVVVVVVVVVVVPDDDPVVDDCVCVVVVLVPDDPVVVVVVVVVVVVVVVVVD

InterPro domains:
  IPR009078 Ferritin-like superfamily [SSF47240] (3-86)
  IPR012348 Ribonucleotide reductase-like [G3DSA:1.10.620.20] (2-86)

Sequence (86 aa):
MAYTTFSQTKNDQLQEPMFFGQSVNVARFDQQKHEIFEKLIEKQLSFFWRPEEVDVSRDRIDYQALPEHEKHIFISNLKYQTLLDS

Radius of gyration: 22.4 Å; chains: 1; bounding box: 44×24×56 Å